Protein AF-J9UL97-F1 (afdb_monomer_lite)

Secondary structure (DSSP, 8-state):
-HHHHHHHHHHGGGS-TT-EEEEE-GGGGG-GGGT--TT-TTSHHHHHHHHHHHHTGGGPPTT-S----HHHHHEEEEEEETTEEEEEE-PPPHHHHHHHHHHTTT---

Structure (mmCIF, N/CA/C/O backbone):
data_AF-J9UL97-F1
#
_entry.id   AF-J9UL97-F1
#
loop_
_atom_site.group_PDB
_atom_site.id
_atom_site.type_symbol
_atom_site.label_atom_id
_atom_site.label_alt_id
_atom_site.label_comp_id
_atom_site.label_asym_id
_atom_site.label_entity_id
_atom_site.label_seq_id
_atom_site.pdbx_PDB_ins_code
_atom_site.Cartn_x
_atom_site.Cartn_y
_atom_site.Cartn_z
_atom_site.occupancy
_atom_site.B_iso_or_equiv
_atom_site.auth_seq_id
_atom_site.auth_comp_id
_atom_site.auth_asym_id
_atom_site.auth_atom_id
_atom_site.pdbx_PDB_model_num
ATOM 1 N N . MET A 1 1 ? -5.357 -3.198 14.259 1.00 85.00 1 MET A N 1
ATOM 2 C CA . MET A 1 1 ? -4.854 -2.738 12.943 1.00 85.00 1 MET A CA 1
ATOM 3 C C . MET A 1 1 ? -3.666 -3.533 12.425 1.00 85.00 1 MET A C 1
ATOM 5 O O . MET A 1 1 ? -3.547 -3.649 11.214 1.00 85.00 1 MET A O 1
ATOM 9 N N . GLU A 1 2 ? -2.824 -4.089 13.300 1.00 89.88 2 GLU A N 1
ATOM 10 C CA . GLU A 1 2 ? -1.673 -4.903 12.887 1.00 89.88 2 GLU A CA 1
ATOM 11 C C . GLU A 1 2 ? -2.062 -6.087 11.987 1.00 89.88 2 GLU A C 1
ATOM 13 O O . GLU A 1 2 ? -1.455 -6.279 10.942 1.00 89.88 2 GLU A O 1
ATOM 18 N N . ASP A 1 3 ? -3.150 -6.796 12.305 1.00 94.19 3 ASP A N 1
ATOM 19 C CA . ASP A 1 3 ? -3.588 -7.962 11.523 1.00 94.19 3 ASP A CA 1
ATOM 20 C C . ASP A 1 3 ? -3.881 -7.638 10.049 1.00 94.19 3 ASP A C 1
ATOM 22 O O . ASP A 1 3 ? -3.544 -8.425 9.167 1.00 94.19 3 ASP A O 1
ATOM 26 N N . GLN A 1 4 ? -4.469 -6.469 9.754 1.00 96.44 4 GLN A N 1
ATOM 27 C CA . GLN A 1 4 ? -4.721 -6.038 8.371 1.00 96.44 4 GLN A CA 1
ATOM 28 C C . GLN A 1 4 ? -3.415 -5.742 7.621 1.00 96.44 4 GLN A C 1
ATOM 30 O O . GLN A 1 4 ? -3.318 -6.032 6.430 1.00 96.44 4 GLN A O 1
ATOM 35 N N . ARG A 1 5 ? -2.402 -5.202 8.315 1.00 96.44 5 ARG A N 1
ATOM 36 C CA . ARG A 1 5 ? -1.071 -4.952 7.743 1.00 96.44 5 ARG A CA 1
ATOM 37 C C . ARG A 1 5 ? -0.345 -6.261 7.461 1.00 96.44 5 ARG A C 1
ATOM 39 O O . ARG A 1 5 ? 0.049 -6.478 6.323 1.00 96.44 5 ARG A O 1
ATOM 46 N N . ILE A 1 6 ? -0.268 -7.150 8.454 1.00 97.56 6 ILE A N 1
ATOM 47 C CA . ILE A 1 6 ? 0.348 -8.478 8.310 1.00 97.56 6 ILE A CA 1
ATOM 48 C C . ILE A 1 6 ? -0.332 -9.250 7.178 1.00 97.56 6 ILE A C 1
ATOM 50 O O . ILE A 1 6 ? 0.334 -9.806 6.315 1.00 97.56 6 ILE A O 1
ATOM 54 N N . THR A 1 7 ? -1.668 -9.242 7.130 1.00 98.06 7 THR A N 1
ATOM 55 C CA . THR A 1 7 ? -2.408 -9.924 6.059 1.00 98.06 7 THR A CA 1
ATOM 56 C C . THR A 1 7 ? -2.031 -9.380 4.686 1.00 98.06 7 THR A C 1
ATOM 58 O O . THR A 1 7 ? -1.831 -10.163 3.762 1.00 98.06 7 THR A O 1
ATOM 61 N N . PHE A 1 8 ? -1.914 -8.060 4.528 1.00 98.00 8 PHE A N 1
ATOM 62 C CA . PHE A 1 8 ? -1.475 -7.480 3.263 1.00 98.00 8 PHE A CA 1
ATOM 63 C C . PHE A 1 8 ? -0.046 -7.915 2.905 1.00 98.00 8 PHE A C 1
ATOM 65 O O . PHE A 1 8 ? 0.172 -8.390 1.791 1.00 98.00 8 PHE A O 1
ATOM 72 N N . GLU A 1 9 ? 0.897 -7.796 3.841 1.00 97.44 9 GLU A N 1
ATOM 73 C CA . GLU A 1 9 ? 2.316 -8.116 3.631 1.00 97.44 9 GLU A CA 1
ATOM 74 C C . GLU A 1 9 ? 2.528 -9.586 3.247 1.00 97.44 9 GLU A C 1
ATOM 76 O O . GLU A 1 9 ? 3.268 -9.875 2.307 1.00 97.44 9 GLU A O 1
ATOM 81 N N . GLU A 1 10 ? 1.807 -10.503 3.893 1.00 98.06 10 GLU A N 1
ATOM 82 C CA . GLU A 1 10 ? 1.917 -11.938 3.629 1.00 98.06 10 GLU A CA 1
ATOM 83 C C . GLU A 1 10 ? 1.138 -12.369 2.377 1.00 98.06 10 GLU A C 1
ATOM 85 O O . GLU A 1 10 ? 1.581 -13.242 1.634 1.00 98.06 10 GLU A O 1
ATOM 90 N N . MET A 1 11 ? -0.027 -11.773 2.097 1.00 97.81 11 MET A N 1
ATOM 91 C CA . MET A 1 11 ? -0.925 -12.280 1.049 1.00 97.81 11 MET A CA 1
ATOM 92 C C . MET A 1 11 ? -0.757 -11.593 -0.305 1.00 97.81 11 MET A C 1
ATOM 94 O O . MET A 1 11 ? -1.055 -12.212 -1.331 1.00 97.81 11 MET A O 1
ATOM 98 N N . TYR A 1 12 ? -0.289 -10.343 -0.358 1.00 98.06 12 TYR A N 1
ATOM 99 C CA . TYR A 1 12 ? -0.211 -9.582 -1.611 1.00 98.06 12 TYR A CA 1
ATOM 100 C C . TYR A 1 12 ? 0.668 -10.275 -2.668 1.00 98.06 12 TYR A C 1
ATOM 102 O O . TYR A 1 12 ? 0.298 -10.374 -3.845 1.00 98.06 12 TYR A O 1
ATOM 110 N N . GLY A 1 13 ? 1.796 -10.852 -2.240 1.00 96.56 13 GLY A N 1
ATOM 111 C CA . GLY A 1 13 ? 2.692 -11.623 -3.107 1.00 96.56 13 GLY A CA 1
ATOM 112 C C . GLY A 1 13 ? 2.009 -12.819 -3.783 1.00 96.56 13 GLY A C 1
ATOM 113 O O . GLY A 1 13 ? 2.327 -13.138 -4.928 1.00 96.56 13 GLY A O 1
ATOM 114 N N . HIS A 1 14 ? 1.005 -13.417 -3.135 1.00 97.38 14 HIS A N 1
ATOM 115 C CA . HIS A 1 14 ? 0.283 -14.601 -3.613 1.00 97.38 14 HIS A CA 1
ATOM 116 C C . HIS A 1 14 ? -0.928 -14.298 -4.504 1.00 97.38 14 HIS A C 1
ATOM 118 O O . HIS A 1 14 ? -1.516 -15.216 -5.081 1.00 97.38 14 HIS A O 1
ATOM 124 N N . ILE A 1 15 ? -1.314 -13.030 -4.645 1.00 97.94 15 ILE A N 1
ATOM 125 C CA . ILE A 1 15 ? -2.380 -12.632 -5.568 1.00 97.94 15 ILE A CA 1
ATOM 126 C C . ILE A 1 15 ? -1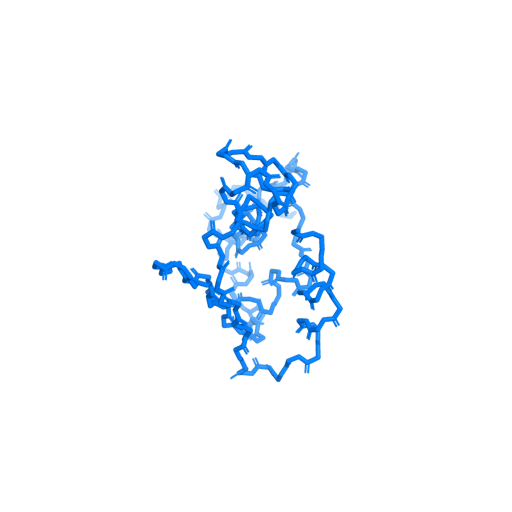.915 -12.858 -7.007 1.00 97.94 15 ILE A C 1
ATOM 128 O O . ILE A 1 15 ? -0.743 -12.669 -7.330 1.00 97.94 15 ILE A O 1
ATOM 132 N N . LYS A 1 16 ? -2.840 -13.277 -7.877 1.00 97.50 16 LYS A N 1
ATOM 133 C CA . LYS A 1 16 ? -2.567 -13.453 -9.310 1.00 97.50 16 LYS A CA 1
ATOM 134 C C . LYS A 1 16 ? -2.064 -12.153 -9.933 1.00 97.50 16 LYS A C 1
ATOM 136 O O . LYS A 1 16 ? -2.451 -11.075 -9.500 1.00 97.50 16 LYS A O 1
ATOM 141 N N . ASP A 1 17 ? -1.278 -12.273 -10.993 1.00 95.06 17 ASP A N 1
ATOM 142 C CA . ASP A 1 17 ? -0.666 -11.120 -11.651 1.00 95.06 17 ASP A CA 1
ATOM 143 C C . ASP A 1 17 ? -1.662 -10.097 -12.195 1.00 95.06 17 ASP A C 1
ATOM 145 O O . ASP A 1 17 ? -1.266 -8.956 -12.288 1.00 95.06 17 ASP A O 1
ATOM 149 N N . ASP A 1 18 ? -2.921 -10.458 -12.468 1.00 96.19 18 ASP A N 1
ATOM 150 C CA . ASP A 1 18 ? -4.022 -9.533 -12.813 1.00 96.19 18 ASP A CA 1
ATOM 151 C C . ASP A 1 18 ? -5.155 -9.587 -11.763 1.00 96.19 1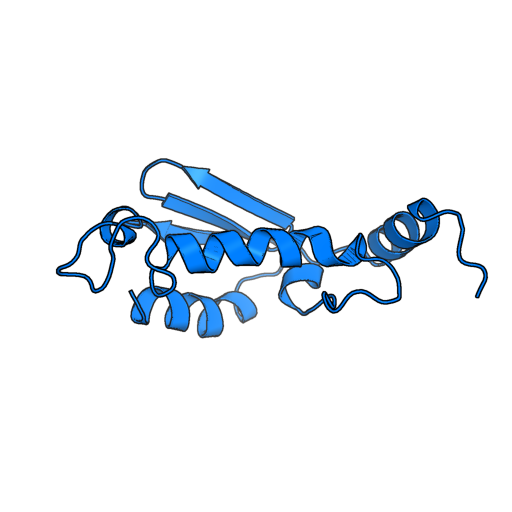8 ASP A C 1
ATOM 153 O O . ASP A 1 18 ? -6.350 -9.566 -12.071 1.00 96.19 18 ASP A O 1
ATOM 157 N N . GLY A 1 19 ? -4.781 -9.822 -10.506 1.00 98.19 19 GLY A N 1
ATOM 158 C CA . GLY A 1 19 ? -5.694 -9.980 -9.381 1.00 98.19 19 GLY A CA 1
ATOM 159 C C . GLY A 1 19 ? -5.932 -8.688 -8.604 1.00 98.19 19 GLY A C 1
ATOM 160 O O . GLY A 1 19 ? -5.351 -7.639 -8.873 1.00 98.19 19 GLY A O 1
ATOM 161 N N . ILE A 1 20 ? -6.788 -8.784 -7.590 1.00 98.31 20 ILE A N 1
ATOM 162 C CA . ILE A 1 20 ? -7.163 -7.660 -6.732 1.00 98.31 20 ILE A CA 1
ATOM 163 C C . ILE A 1 20 ? -6.915 -8.050 -5.275 1.00 98.31 20 ILE A C 1
ATOM 165 O O . ILE A 1 20 ? -7.405 -9.087 -4.825 1.00 98.31 20 ILE A O 1
ATOM 169 N N . TYR A 1 21 ? -6.182 -7.211 -4.540 1.00 98.50 21 TYR A N 1
ATOM 170 C CA . TYR A 1 21 ? -6.235 -7.191 -3.078 1.00 98.50 21 TYR A CA 1
ATOM 171 C C . TYR A 1 21 ? -7.325 -6.213 -2.658 1.00 98.50 21 TYR A C 1
ATOM 173 O O . TYR A 1 21 ? -7.383 -5.088 -3.156 1.00 98.50 21 TYR A O 1
ATOM 181 N N . LEU A 1 22 ? -8.174 -6.624 -1.727 1.00 97.94 22 LEU A N 1
ATOM 182 C CA . LEU A 1 22 ? -9.261 -5.802 -1.224 1.00 97.94 22 LEU A CA 1
ATOM 183 C C . LEU A 1 22 ? -9.320 -5.930 0.293 1.00 97.94 22 LEU A C 1
ATOM 185 O O . LEU A 1 22 ? -9.261 -7.036 0.828 1.00 97.94 22 LEU A O 1
ATOM 189 N N . CYS A 1 23 ? -9.437 -4.795 0.975 1.00 98.25 23 CYS A N 1
ATOM 190 C CA . CYS A 1 23 ? -9.590 -4.738 2.421 1.00 98.25 23 CYS A CA 1
ATOM 191 C C . CYS A 1 23 ? -10.790 -3.861 2.783 1.00 98.25 23 CYS A C 1
ATOM 193 O O . CYS A 1 23 ? -10.808 -2.669 2.464 1.00 98.25 23 CYS A O 1
ATOM 195 N N . GLU A 1 24 ? -11.784 -4.475 3.426 1.00 97.94 24 GLU A N 1
ATOM 196 C CA . GLU A 1 24 ? -12.982 -3.820 3.961 1.00 97.94 24 GLU A CA 1
ATOM 197 C C . GLU A 1 24 ? -12.748 -3.309 5.392 1.00 97.94 24 GLU A C 1
ATOM 199 O O . GLU A 1 24 ? -11.696 -3.529 6.000 1.00 97.94 24 GLU A O 1
ATOM 204 N N . ASP A 1 25 ? -13.747 -2.615 5.935 1.00 96.69 25 ASP A N 1
ATOM 205 C CA . ASP A 1 25 ? -13.789 -2.122 7.314 1.00 96.69 25 ASP A CA 1
ATOM 206 C C . ASP A 1 25 ? -12.598 -1.240 7.715 1.00 96.69 25 ASP A C 1
ATOM 208 O O . ASP A 1 25 ? -12.224 -1.140 8.890 1.00 96.69 25 ASP A O 1
ATOM 212 N N . VAL A 1 26 ? -12.007 -0.517 6.754 1.00 97.06 26 VAL A N 1
ATOM 213 C CA . VAL A 1 26 ? -10.837 0.334 7.039 1.00 97.06 26 VAL A CA 1
ATOM 214 C C . VAL A 1 26 ? -11.185 1.543 7.909 1.00 97.06 26 VAL A C 1
ATOM 216 O O . VAL A 1 26 ? -10.278 2.152 8.475 1.00 97.06 26 VAL A O 1
ATOM 219 N N . TYR A 1 27 ? -12.473 1.868 8.092 1.00 96.50 27 TYR A N 1
ATOM 220 C CA . TYR A 1 27 ? -12.924 2.895 9.040 1.00 96.50 27 TYR A CA 1
ATOM 221 C C . TYR A 1 27 ? -12.507 2.590 10.487 1.00 96.50 27 TYR A C 1
ATOM 223 O O . TYR A 1 27 ? -12.339 3.512 11.289 1.00 96.50 27 TYR A O 1
ATOM 231 N N . THR A 1 28 ? -12.269 1.318 10.823 1.00 96.44 28 THR A N 1
ATOM 232 C CA . THR A 1 28 ? -11.728 0.910 12.129 1.00 96.44 28 THR A CA 1
ATOM 233 C C . THR A 1 28 ? -10.331 1.486 12.383 1.00 96.44 28 THR A C 1
ATOM 235 O O . THR A 1 28 ? -9.947 1.684 13.537 1.00 96.44 28 THR A O 1
ATOM 238 N N . SER A 1 29 ? -9.612 1.898 11.327 1.00 97.19 29 SER A N 1
ATOM 239 C CA . SER A 1 29 ? -8.360 2.662 11.416 1.00 97.19 29 SER A CA 1
ATOM 240 C C . SER A 1 29 ? -8.493 3.947 12.230 1.00 97.19 29 SER A C 1
ATOM 242 O O . SER A 1 29 ? -7.495 4.439 12.748 1.00 97.19 29 SER A O 1
ATOM 244 N N . TYR A 1 30 ? -9.699 4.499 12.365 1.00 97.06 30 TYR A N 1
ATOM 245 C CA . TYR A 1 30 ? -9.956 5.731 13.112 1.00 97.06 30 TYR A CA 1
ATOM 246 C C . TYR A 1 30 ? -10.405 5.487 14.555 1.00 97.06 30 TYR A C 1
ATOM 248 O O . TYR A 1 30 ? -10.569 6.444 15.311 1.00 97.06 30 TYR A O 1
ATOM 256 N N . TRP A 1 31 ? -10.601 4.230 14.957 1.00 96.50 31 TRP A N 1
ATOM 257 C CA . TRP A 1 31 ? -11.137 3.879 16.264 1.00 96.50 31 TRP A CA 1
ATOM 258 C C . TRP A 1 31 ? -10.026 3.507 17.249 1.00 96.50 31 TRP A C 1
ATOM 260 O O . TRP A 1 31 ? -9.259 2.568 17.031 1.00 96.50 31 TRP A O 1
ATOM 270 N N . THR A 1 32 ? -9.956 4.212 18.380 1.00 94.62 32 THR A N 1
ATOM 271 C CA . THR A 1 32 ? -8.920 3.994 19.405 1.00 94.62 32 THR A CA 1
ATOM 272 C C . THR A 1 32 ? -8.948 2.574 19.983 1.00 94.62 32 THR A C 1
ATOM 274 O O . THR A 1 32 ? -7.898 2.007 20.265 1.00 94.62 32 THR A O 1
ATOM 277 N N . ASN A 1 33 ? -10.128 1.959 20.116 1.00 94.56 33 ASN A N 1
ATOM 278 C CA . ASN A 1 33 ? -10.286 0.587 20.622 1.00 94.56 33 ASN A CA 1
ATOM 279 C C . ASN A 1 33 ? -9.812 -0.502 19.640 1.00 94.56 33 ASN A C 1
ATOM 281 O O . ASN A 1 33 ? -9.659 -1.648 20.048 1.00 94.56 33 ASN A O 1
ATOM 285 N N . CYS A 1 34 ? -9.547 -0.160 18.377 1.00 92.06 34 CYS A N 1
ATOM 286 C CA . CYS A 1 34 ? -8.964 -1.060 17.376 1.00 92.06 34 CYS A CA 1
ATOM 287 C C . CYS A 1 34 ? -7.449 -0.837 17.190 1.00 92.06 34 CYS A C 1
ATOM 289 O O . CYS A 1 34 ? -6.868 -1.305 16.205 1.00 92.06 34 CYS A O 1
ATOM 291 N N . ASN A 1 35 ? -6.803 -0.114 18.118 1.00 89.94 35 ASN A N 1
ATOM 292 C CA . ASN A 1 35 ? -5.448 0.441 17.984 1.00 89.94 35 ASN A CA 1
ATOM 293 C C . ASN A 1 35 ? -5.307 1.409 16.792 1.00 89.94 35 ASN A C 1
ATOM 295 O O . ASN A 1 35 ? -4.220 1.576 16.241 1.00 89.94 35 ASN A O 1
ATOM 299 N N . GLY A 1 36 ? -6.417 2.026 16.381 1.00 94.88 36 GLY A N 1
ATOM 300 C CA . GLY A 1 36 ? -6.467 3.083 15.381 1.00 94.88 36 GLY A CA 1
ATOM 301 C C . GLY A 1 36 ? -6.382 4.479 16.002 1.00 94.88 36 GLY A C 1
ATOM 302 O O . GLY A 1 36 ? -5.827 4.680 17.083 1.00 94.88 36 GLY A O 1
ATOM 303 N N . GLY A 1 37 ? -6.922 5.461 15.294 1.00 96.88 37 GLY A N 1
ATOM 304 C CA . GLY A 1 37 ? -6.975 6.869 15.676 1.00 96.88 37 GLY A CA 1
ATOM 305 C C . GLY A 1 37 ? -6.696 7.769 14.476 1.00 96.88 37 GLY A C 1
ATOM 306 O O . GLY A 1 37 ? -5.989 7.385 13.545 1.00 96.88 37 GLY A O 1
ATOM 307 N N . TYR A 1 38 ? -7.251 8.982 14.481 1.00 97.12 38 TYR A N 1
ATOM 308 C CA . TYR A 1 38 ? -6.990 9.951 13.416 1.00 97.12 38 TYR A CA 1
ATOM 309 C C . TYR A 1 38 ? -5.481 10.198 13.256 1.00 97.12 38 TYR A C 1
ATOM 311 O O . TYR A 1 38 ? -4.817 10.600 14.210 1.00 97.12 38 TYR A O 1
ATOM 319 N N . LYS A 1 39 ? -4.956 9.948 12.045 1.00 96.44 39 LYS A N 1
ATOM 320 C CA . LYS A 1 39 ? -3.523 10.019 11.697 1.00 96.44 39 LYS A CA 1
ATOM 321 C C . LYS A 1 39 ? -2.610 9.122 12.543 1.00 96.44 39 LYS A C 1
ATOM 323 O O . LYS A 1 39 ? -1.428 9.418 12.700 1.00 96.44 39 LYS A O 1
ATOM 328 N N . ASN A 1 40 ? -3.132 8.032 13.100 1.00 96.94 40 ASN A N 1
ATOM 329 C CA . ASN A 1 40 ? -2.298 7.081 13.821 1.00 96.94 40 ASN A CA 1
ATOM 330 C C . ASN A 1 40 ? -1.377 6.342 12.822 1.00 96.94 40 ASN A C 1
ATOM 332 O O . ASN A 1 40 ? -1.899 5.613 11.974 1.00 96.94 40 ASN A O 1
ATOM 336 N N . PRO A 1 41 ? -0.038 6.468 12.920 1.00 96.06 41 PRO A N 1
ATOM 337 C CA . PRO A 1 41 ? 0.901 5.845 11.979 1.00 96.06 41 PRO A CA 1
ATOM 338 C C . PRO A 1 41 ? 0.882 4.309 12.015 1.00 96.06 41 PRO A C 1
ATOM 340 O O . PRO A 1 41 ? 1.361 3.658 11.091 1.00 96.06 41 PRO A O 1
ATOM 343 N N . ASN A 1 42 ? 0.298 3.716 13.058 1.00 94.25 42 ASN A N 1
ATOM 344 C CA . ASN A 1 42 ? 0.134 2.270 13.186 1.00 94.25 42 ASN A CA 1
ATOM 345 C C . ASN A 1 42 ? -1.193 1.765 12.593 1.00 94.25 42 ASN A C 1
ATOM 347 O O . ASN A 1 42 ? -1.465 0.566 12.610 1.00 94.25 42 ASN A O 1
ATOM 351 N N . SER A 1 43 ? -2.037 2.661 12.076 1.00 97.06 43 SER A N 1
ATOM 352 C CA . SER A 1 43 ? -3.290 2.284 11.429 1.00 97.06 43 SER A CA 1
ATOM 353 C C . SER A 1 43 ? -3.067 1.791 9.998 1.00 97.06 43 SER A C 1
ATOM 355 O O . SER A 1 43 ? -2.119 2.193 9.324 1.00 97.06 43 SER A O 1
ATOM 357 N N . PHE A 1 44 ? -3.966 0.932 9.516 1.00 97.62 44 PHE A N 1
ATOM 358 C CA . PHE A 1 44 ? -3.890 0.403 8.155 1.00 97.62 44 PHE A CA 1
ATOM 359 C C . PHE A 1 44 ? -4.061 1.507 7.103 1.00 97.62 44 PHE A C 1
ATOM 361 O O . PHE A 1 44 ? -3.341 1.507 6.113 1.00 97.62 44 PHE A O 1
ATOM 368 N N . ILE A 1 45 ? -4.920 2.507 7.347 1.00 97.81 45 ILE A N 1
ATOM 369 C CA . ILE A 1 45 ? -5.086 3.634 6.414 1.00 97.81 45 ILE A CA 1
ATOM 370 C C . ILE A 1 45 ? -3.807 4.470 6.245 1.00 97.81 45 ILE A C 1
ATOM 372 O O . ILE A 1 45 ? -3.507 4.905 5.137 1.00 97.81 45 ILE A O 1
ATOM 376 N N . GLU A 1 46 ? -3.041 4.716 7.316 1.00 97.75 46 GLU A N 1
ATOM 377 C CA . GLU A 1 46 ? -1.763 5.435 7.198 1.00 97.75 46 GLU A CA 1
ATOM 378 C C . GLU A 1 46 ? -0.685 4.547 6.569 1.00 97.75 46 GLU A C 1
ATOM 380 O O . GLU A 1 46 ? 0.095 5.022 5.747 1.00 97.75 46 GLU A O 1
ATOM 385 N N . TYR A 1 47 ? -0.696 3.244 6.862 1.00 97.75 47 TYR A N 1
ATOM 386 C CA . TYR A 1 47 ? 0.163 2.276 6.182 1.00 97.75 47 TYR A CA 1
ATOM 387 C C . TYR A 1 47 ? -0.046 2.290 4.658 1.00 97.75 47 TYR A C 1
ATOM 389 O O . TYR A 1 47 ? 0.918 2.450 3.911 1.0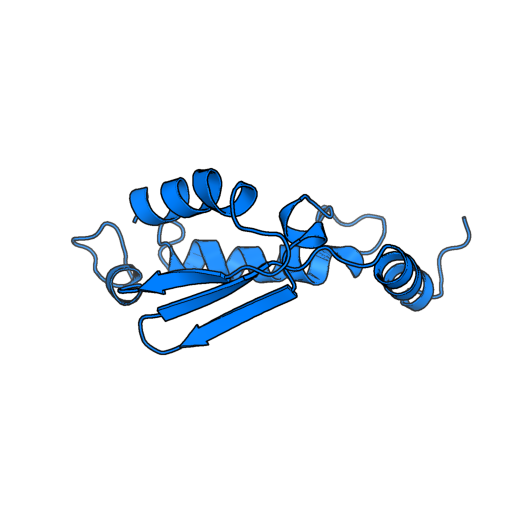0 97.75 47 TYR A O 1
ATOM 397 N N . THR A 1 48 ? -1.289 2.206 4.172 1.00 98.00 48 THR A N 1
ATOM 398 C CA . THR A 1 48 ? -1.562 2.193 2.725 1.00 98.00 48 THR A CA 1
ATOM 399 C C . THR A 1 48 ? -1.275 3.533 2.052 1.00 98.00 48 THR A C 1
ATOM 401 O O . THR A 1 48 ? -0.917 3.555 0.877 1.00 98.00 48 THR A O 1
ATOM 404 N N . LYS A 1 49 ? -1.385 4.660 2.769 1.00 97.94 49 LYS A N 1
ATOM 405 C CA . LYS A 1 49 ? -0.972 5.968 2.234 1.00 97.94 49 LYS A CA 1
ATOM 406 C C . LYS A 1 49 ? 0.518 5.998 1.909 1.00 97.94 49 LYS A C 1
ATOM 408 O O . LYS A 1 49 ? 0.879 6.536 0.870 1.00 97.94 49 LYS A O 1
ATOM 413 N N . ASN A 1 50 ? 1.358 5.358 2.723 1.00 96.88 50 ASN A N 1
ATOM 414 C CA . ASN A 1 50 ? 2.791 5.243 2.433 1.00 96.88 50 ASN A CA 1
ATOM 415 C C . ASN A 1 50 ? 3.068 4.399 1.172 1.00 96.88 50 ASN A C 1
ATOM 417 O O . ASN A 1 50 ? 4.081 4.597 0.508 1.00 96.88 50 ASN A O 1
ATOM 421 N N . LEU A 1 51 ? 2.156 3.497 0.782 1.00 98.19 51 LEU A N 1
ATOM 422 C CA . LEU A 1 51 ? 2.278 2.737 -0.470 1.00 98.19 51 LEU A CA 1
ATOM 423 C C . LEU A 1 51 ? 2.125 3.613 -1.723 1.00 98.19 51 LEU A C 1
ATOM 425 O O . LEU A 1 51 ? 2.517 3.184 -2.806 1.00 98.19 51 LEU A O 1
ATOM 429 N N . ILE A 1 52 ? 1.585 4.831 -1.605 1.00 98.19 52 ILE A N 1
ATOM 430 C CA . ILE A 1 52 ? 1.450 5.762 -2.737 1.00 98.19 52 ILE A CA 1
ATOM 431 C C . ILE A 1 52 ? 2.829 6.169 -3.268 1.00 98.19 52 ILE A C 1
ATOM 433 O O . ILE A 1 52 ? 3.003 6.270 -4.483 1.00 98.19 52 ILE A O 1
ATOM 437 N N . ASP A 1 53 ? 3.820 6.334 -2.392 1.00 97.00 53 ASP A N 1
ATOM 438 C CA . ASP A 1 53 ? 5.189 6.630 -2.818 1.00 97.00 53 ASP A CA 1
ATOM 439 C C . ASP A 1 53 ? 5.783 5.430 -3.566 1.00 97.00 53 ASP A C 1
ATOM 441 O O . ASP A 1 53 ? 6.301 5.578 -4.672 1.00 97.00 53 ASP A O 1
ATOM 445 N N . TYR A 1 54 ? 5.596 4.211 -3.047 1.00 96.50 54 TYR A N 1
ATOM 446 C CA . TYR A 1 54 ? 6.041 2.989 -3.725 1.00 96.50 54 TYR A CA 1
ATOM 447 C C . TYR A 1 54 ? 5.318 2.725 -5.050 1.00 96.50 54 TYR A C 1
ATOM 449 O O . TYR A 1 54 ? 5.938 2.204 -5.975 1.00 96.50 54 TYR A O 1
ATOM 457 N N . LEU A 1 55 ? 4.053 3.125 -5.199 1.00 96.19 55 LEU A N 1
ATOM 458 C CA . LEU A 1 55 ? 3.335 3.071 -6.478 1.00 96.19 55 LEU A CA 1
ATOM 459 C C . LEU A 1 55 ? 4.023 3.937 -7.552 1.00 96.19 55 LEU A C 1
ATOM 461 O O . LEU A 1 55 ? 3.977 3.608 -8.738 1.00 96.19 55 LEU A O 1
ATOM 465 N N . ASN A 1 56 ? 4.683 5.021 -7.131 1.00 93.88 56 ASN A N 1
ATOM 466 C CA . ASN A 1 56 ? 5.331 6.007 -7.995 1.00 93.88 56 ASN A CA 1
ATOM 467 C C . ASN A 1 56 ? 6.868 5.941 -7.963 1.00 93.88 56 ASN A C 1
ATOM 469 O O . ASN A 1 56 ? 7.518 6.795 -8.561 1.00 93.88 56 ASN A O 1
ATOM 473 N N . ALA A 1 57 ? 7.471 4.935 -7.320 1.00 93.44 57 ALA A N 1
ATOM 474 C CA . ALA A 1 57 ? 8.914 4.915 -7.056 1.00 93.44 57 ALA A CA 1
ATOM 475 C C . ALA A 1 57 ? 9.794 4.954 -8.320 1.00 93.44 57 ALA A C 1
ATOM 477 O O . ALA A 1 57 ? 10.925 5.423 -8.262 1.00 93.44 57 ALA A O 1
ATOM 478 N N . TYR A 1 58 ? 9.281 4.555 -9.489 1.00 90.56 58 TYR A N 1
ATOM 479 C CA . TYR A 1 58 ? 10.001 4.715 -10.762 1.00 90.56 58 TYR A CA 1
ATOM 480 C C . TYR A 1 58 ? 10.241 6.169 -11.187 1.00 90.56 58 TYR A C 1
ATOM 482 O O . TYR A 1 58 ? 11.037 6.411 -12.094 1.00 90.56 58 TYR A O 1
ATOM 490 N N . SER A 1 59 ? 9.557 7.126 -10.564 1.00 88.19 59 SER A N 1
ATOM 491 C CA . SER A 1 59 ? 9.757 8.560 -10.773 1.00 88.19 59 SER A CA 1
ATOM 492 C C . SER A 1 59 ? 10.765 9.183 -9.805 1.00 88.19 59 SER A C 1
ATOM 494 O O . SER A 1 59 ? 11.056 10.370 -9.948 1.00 88.19 59 SER A O 1
ATOM 496 N N . ALA A 1 60 ? 11.293 8.419 -8.842 1.00 89.12 60 ALA A N 1
ATOM 497 C CA . ALA A 1 60 ? 12.368 8.885 -7.973 1.00 89.12 60 ALA A CA 1
ATOM 498 C C . ALA A 1 60 ? 13.626 9.208 -8.795 1.00 89.12 60 ALA A C 1
ATOM 500 O O . ALA A 1 60 ? 13.907 8.570 -9.816 1.00 89.12 60 ALA A O 1
ATOM 501 N N . ILE A 1 61 ? 14.387 10.210 -8.359 1.00 84.75 61 ILE A N 1
ATOM 502 C CA . ILE A 1 61 ? 15.614 10.638 -9.037 1.00 84.75 61 ILE A CA 1
ATOM 503 C C . ILE A 1 61 ? 16.846 10.109 -8.299 1.00 84.75 61 ILE A C 1
ATOM 505 O O . ILE A 1 61 ? 16.814 9.889 -7.092 1.00 84.75 61 ILE A O 1
ATOM 509 N N . GLU A 1 62 ? 17.969 9.908 -9.004 1.00 79.38 62 GLU A N 1
ATOM 510 C CA . GLU A 1 62 ? 19.199 9.472 -8.316 1.00 79.38 62 GLU A CA 1
ATOM 511 C C . GLU A 1 62 ? 19.574 10.476 -7.209 1.00 79.38 62 GLU A C 1
ATOM 513 O O . GLU A 1 62 ? 19.630 11.686 -7.457 1.00 79.38 62 GLU A O 1
ATOM 518 N N . GLY A 1 63 ? 19.851 9.939 -6.019 1.00 84.19 63 GLY A N 1
ATOM 519 C CA . GLY A 1 63 ? 20.076 10.682 -4.780 1.00 84.19 63 GLY A CA 1
ATOM 520 C C . GLY A 1 63 ? 18.921 10.560 -3.780 1.00 84.19 63 GLY A C 1
ATOM 521 O O . GLY A 1 63 ? 19.150 10.769 -2.590 1.00 84.19 63 GLY A O 1
ATOM 522 N N . ASP A 1 64 ? 17.720 10.183 -4.231 1.00 88.50 64 ASP A N 1
ATOM 523 C CA . ASP A 1 64 ? 16.590 9.897 -3.343 1.00 88.50 64 ASP A CA 1
ATOM 524 C C . ASP A 1 64 ? 16.767 8.565 -2.603 1.00 88.50 64 ASP A C 1
ATOM 526 O O . ASP A 1 64 ? 17.396 7.631 -3.096 1.00 88.50 64 ASP A O 1
ATOM 530 N N . SER A 1 65 ? 16.150 8.459 -1.423 1.00 92.44 65 SER A N 1
ATOM 531 C CA . SER A 1 65 ? 16.087 7.210 -0.650 1.00 92.44 65 SER A CA 1
ATOM 532 C C . SER A 1 65 ? 14.906 6.306 -1.029 1.00 92.44 65 SER A C 1
ATOM 534 O O . SER A 1 65 ? 14.723 5.257 -0.413 1.00 92.44 65 SER A O 1
ATOM 536 N N . LEU A 1 66 ? 14.052 6.729 -1.969 1.00 92.50 66 LEU A N 1
ATOM 537 C CA . LEU A 1 66 ? 12.907 5.948 -2.435 1.00 92.50 66 LEU A CA 1
ATOM 538 C C . LEU A 1 66 ? 13.352 4.989 -3.541 1.00 92.50 66 LEU A C 1
ATOM 540 O O . LEU A 1 66 ? 13.584 5.398 -4.676 1.00 92.50 66 LEU A O 1
ATOM 544 N N . GLU A 1 67 ? 13.433 3.705 -3.207 1.00 91.38 67 GLU A N 1
ATOM 545 C CA . GLU A 1 67 ? 13.793 2.647 -4.148 1.00 91.38 67 GLU A CA 1
ATOM 546 C C . GLU A 1 67 ? 12.552 1.879 -4.619 1.00 91.38 67 GLU A C 1
ATOM 548 O O . GLU A 1 67 ? 11.636 1.592 -3.841 1.00 91.38 67 GLU A O 1
ATOM 553 N N . ALA A 1 68 ? 12.525 1.529 -5.908 1.00 92.19 68 ALA A N 1
ATOM 554 C CA . ALA A 1 68 ? 11.501 0.650 -6.458 1.00 92.19 68 ALA A CA 1
ATOM 555 C C . ALA A 1 68 ? 11.615 -0.752 -5.843 1.00 92.19 68 ALA A C 1
ATOM 557 O O . ALA A 1 68 ? 12.709 -1.305 -5.731 1.00 92.19 68 ALA A O 1
ATOM 558 N N . ASN A 1 69 ? 10.479 -1.344 -5.483 1.00 93.81 69 ASN A N 1
ATOM 559 C CA . ASN A 1 69 ? 10.411 -2.668 -4.865 1.00 93.81 69 ASN A CA 1
ATOM 560 C C . ASN A 1 69 ? 9.369 -3.563 -5.559 1.00 93.81 69 ASN A C 1
ATOM 562 O O . ASN A 1 69 ? 8.782 -3.195 -6.580 1.00 93.81 69 ASN A O 1
ATOM 566 N N . ASP A 1 70 ? 9.121 -4.749 -5.000 1.00 94.25 70 ASP A N 1
ATOM 567 C CA . ASP A 1 70 ? 8.146 -5.699 -5.546 1.00 94.25 70 ASP A CA 1
ATOM 568 C C . ASP A 1 70 ? 6.738 -5.107 -5.656 1.00 94.25 70 ASP A C 1
ATOM 570 O O . ASP A 1 70 ? 6.026 -5.384 -6.625 1.00 94.25 70 ASP A O 1
ATOM 574 N N . PHE A 1 71 ? 6.355 -4.229 -4.724 1.00 96.50 71 PHE A N 1
ATOM 575 C CA . PHE A 1 71 ? 5.100 -3.493 -4.818 1.00 96.50 71 PHE A CA 1
ATOM 576 C C . PHE A 1 71 ? 5.117 -2.527 -6.009 1.00 96.50 71 PHE A C 1
ATOM 578 O O . PHE A 1 71 ? 4.202 -2.562 -6.821 1.00 96.50 71 PHE A O 1
ATOM 585 N N . THR A 1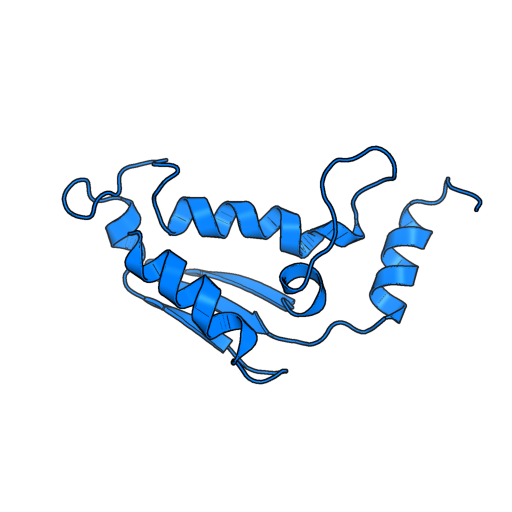 72 ? 6.175 -1.740 -6.219 1.00 95.56 72 THR A N 1
ATOM 586 C CA . THR A 1 72 ? 6.317 -0.879 -7.414 1.00 95.56 72 THR A CA 1
ATOM 587 C C . THR A 1 72 ? 6.208 -1.673 -8.727 1.00 95.56 72 THR A C 1
ATOM 589 O O . THR A 1 72 ? 5.615 -1.213 -9.710 1.00 95.56 72 THR A O 1
ATOM 592 N N . ASN A 1 73 ? 6.769 -2.883 -8.744 1.00 94.44 73 ASN A N 1
ATOM 593 C CA . ASN A 1 73 ? 6.807 -3.766 -9.912 1.00 94.44 73 ASN A CA 1
ATOM 594 C C . ASN A 1 73 ? 5.468 -4.418 -10.245 1.00 94.44 73 ASN A C 1
ATOM 596 O O . ASN A 1 73 ? 5.270 -4.845 -11.385 1.00 94.44 73 ASN A O 1
ATOM 600 N N . SER A 1 74 ? 4.570 -4.525 -9.268 1.00 96.00 74 SER A N 1
ATOM 601 C CA . SER A 1 74 ? 3.350 -5.319 -9.398 1.00 96.00 74 SER A CA 1
ATOM 602 C C . SER A 1 74 ? 2.068 -4.579 -9.027 1.00 96.00 74 SER A C 1
ATOM 604 O O . SER A 1 74 ? 0.995 -5.072 -9.349 1.00 96.00 74 SER A O 1
ATOM 606 N N . ALA A 1 75 ? 2.129 -3.391 -8.428 1.00 96.50 75 ALA A N 1
ATOM 607 C CA . ALA A 1 75 ? 0.961 -2.562 -8.157 1.00 96.50 75 ALA A CA 1
ATOM 608 C C . ALA A 1 75 ? 0.644 -1.663 -9.355 1.00 96.50 75 ALA A C 1
ATOM 610 O O . ALA A 1 75 ? 1.483 -0.880 -9.823 1.00 96.50 75 ALA A O 1
ATOM 611 N N . TYR A 1 76 ? -0.595 -1.756 -9.832 1.00 96.06 76 TYR A N 1
ATOM 612 C CA . TYR A 1 76 ? -1.109 -0.923 -10.914 1.00 96.06 76 TYR A CA 1
ATOM 613 C C . TYR A 1 76 ? -1.828 0.318 -10.393 1.00 96.06 76 TYR A C 1
ATOM 615 O O . TYR A 1 76 ? -1.612 1.418 -10.900 1.00 96.06 76 TYR A O 1
ATOM 623 N N . SER A 1 77 ? -2.670 0.143 -9.375 1.00 97.69 77 SER A N 1
ATOM 624 C CA . SER A 1 77 ? -3.484 1.206 -8.796 1.00 97.69 77 SER A CA 1
ATOM 625 C C . SER A 1 77 ? -3.728 0.956 -7.307 1.00 97.69 77 SER A C 1
ATOM 627 O O . SER A 1 77 ? -3.661 -0.178 -6.827 1.00 97.69 77 SER A O 1
ATOM 629 N N . ILE A 1 78 ? -4.032 2.035 -6.584 1.00 98.56 78 ILE A N 1
ATOM 630 C CA . ILE A 1 78 ? -4.621 1.992 -5.245 1.00 98.56 78 ILE A CA 1
ATOM 631 C C . ILE A 1 78 ? -5.856 2.890 -5.293 1.00 98.56 78 ILE A C 1
ATOM 633 O O . ILE A 1 78 ? -5.741 4.088 -5.553 1.00 98.56 78 ILE A O 1
ATOM 637 N N . SER A 1 79 ? -7.030 2.319 -5.048 1.00 98.50 79 SER A N 1
ATOM 638 C CA . SER A 1 79 ? -8.305 3.032 -5.031 1.00 98.50 79 SER A CA 1
ATOM 639 C C . SER A 1 79 ? -8.867 3.061 -3.617 1.00 98.50 79 SER A C 1
ATOM 641 O O . SER A 1 79 ? -9.040 2.021 -2.979 1.00 98.50 79 SER A O 1
ATOM 643 N N . TYR A 1 80 ? -9.155 4.268 -3.137 1.00 98.31 80 TYR A N 1
ATOM 644 C CA . TYR A 1 80 ? -9.738 4.509 -1.823 1.00 98.31 80 TYR A CA 1
ATOM 645 C C . TYR A 1 80 ? -11.223 4.811 -1.976 1.00 98.31 80 TYR A C 1
ATOM 647 O O . TYR A 1 80 ? -11.600 5.781 -2.634 1.00 98.31 80 TYR A O 1
ATOM 655 N N . TYR A 1 81 ? -12.052 4.005 -1.328 1.00 98.06 81 TYR A N 1
ATOM 656 C CA . TYR A 1 81 ? -13.479 4.251 -1.176 1.00 98.06 81 TYR A CA 1
ATOM 657 C C . TYR A 1 81 ? -13.798 4.445 0.306 1.00 98.06 81 TYR A C 1
ATOM 659 O O . TYR A 1 81 ? -12.963 4.210 1.184 1.00 98.06 81 TYR A O 1
ATOM 667 N N . GLU A 1 82 ? -15.020 4.881 0.607 1.00 96.19 82 GLU A N 1
ATOM 668 C CA . GLU A 1 82 ? -15.481 4.889 1.990 1.00 96.19 82 GLU A CA 1
ATOM 669 C C . GLU A 1 82 ? -15.406 3.464 2.552 1.00 96.19 82 GLU A C 1
ATOM 671 O O . GLU A 1 82 ? -16.008 2.542 2.005 1.00 96.19 82 GLU A O 1
ATOM 676 N N . SER A 1 83 ? -14.638 3.287 3.631 1.00 95.75 83 SER A N 1
ATOM 677 C CA . SER A 1 83 ? -14.494 2.009 4.341 1.00 95.75 83 SER A CA 1
ATOM 678 C C . SER A 1 83 ? -13.882 0.848 3.543 1.00 95.75 83 SER A C 1
ATOM 680 O O . SER A 1 83 ? -13.888 -0.278 4.033 1.00 95.75 83 SER A O 1
ATOM 682 N N . LEU A 1 84 ? -13.257 1.114 2.392 1.00 98.00 84 LEU A N 1
ATOM 683 C CA . LEU A 1 84 ? -12.678 0.087 1.528 1.00 98.00 84 LEU A CA 1
ATOM 684 C C . LEU A 1 84 ? -11.406 0.582 0.825 1.00 98.00 84 LEU A C 1
ATOM 686 O O . LEU A 1 84 ? -11.354 1.706 0.323 1.00 98.00 84 LEU A O 1
ATOM 690 N N . ILE A 1 85 ? -10.402 -0.288 0.726 1.00 98.56 85 ILE A N 1
ATOM 691 C CA . ILE A 1 85 ? -9.218 -0.083 -0.118 1.00 98.56 85 ILE A CA 1
ATOM 692 C C . ILE A 1 85 ? -9.111 -1.226 -1.119 1.00 98.56 85 ILE A C 1
ATOM 694 O O . ILE A 1 85 ? -9.216 -2.397 -0.751 1.00 98.56 85 ILE A O 1
ATOM 698 N N . VAL A 1 86 ? -8.860 -0.872 -2.378 1.00 98.69 86 VAL A N 1
ATOM 699 C CA . VAL A 1 86 ? -8.665 -1.811 -3.485 1.00 98.69 86 VAL A CA 1
ATOM 700 C C . VAL A 1 86 ? -7.296 -1.566 -4.108 1.00 98.69 86 VAL A C 1
ATOM 702 O O . VAL A 1 86 ? -6.975 -0.434 -4.463 1.00 98.69 86 VAL A O 1
ATOM 705 N N . ILE A 1 87 ? -6.494 -2.619 -4.248 1.00 98.69 87 ILE A N 1
ATOM 706 C CA . ILE A 1 87 ? -5.185 -2.579 -4.904 1.00 98.69 87 ILE A CA 1
ATOM 707 C C . ILE A 1 87 ? -5.213 -3.562 -6.068 1.00 98.69 87 ILE A C 1
ATOM 709 O O . ILE A 1 87 ? -5.369 -4.771 -5.874 1.00 98.69 87 ILE A O 1
ATOM 713 N N . GLU A 1 88 ? -5.047 -3.043 -7.278 1.00 98.44 88 GLU A N 1
ATOM 714 C CA . GLU A 1 88 ? -4.928 -3.863 -8.480 1.00 98.44 88 GLU A CA 1
ATOM 715 C C . GLU A 1 88 ? -3.482 -4.332 -8.632 1.00 98.44 88 GLU A C 1
ATOM 717 O O . GLU A 1 88 ? -2.551 -3.517 -8.691 1.00 98.44 88 GLU A O 1
ATOM 722 N N . LYS A 1 89 ? -3.293 -5.650 -8.706 1.00 98.12 89 LYS A N 1
ATOM 723 C CA . LYS A 1 89 ? -2.013 -6.250 -9.064 1.00 98.12 89 LYS A CA 1
ATOM 724 C C . LYS A 1 89 ? -1.959 -6.391 -10.583 1.00 98.12 89 LYS A C 1
ATOM 726 O O . LYS A 1 89 ? -2.892 -6.915 -11.182 1.00 98.12 89 LYS A O 1
ATOM 731 N N . ARG A 1 90 ? -0.886 -5.870 -11.177 1.00 96.00 90 ARG A N 1
ATOM 732 C CA . ARG A 1 90 ? -0.497 -6.006 -12.580 1.00 96.00 90 ARG A CA 1
ATOM 733 C C . ARG A 1 90 ? 1.012 -5.932 -12.706 1.00 96.00 90 ARG A C 1
ATOM 735 O O . ARG A 1 90 ? 1.602 -4.902 -12.379 1.00 96.00 90 ARG A O 1
ATOM 742 N N . ILE A 1 91 ? 1.634 -6.987 -13.230 1.00 93.19 91 ILE A N 1
ATOM 743 C CA . ILE A 1 91 ? 3.072 -6.959 -13.522 1.00 93.19 91 ILE A CA 1
ATOM 744 C C . ILE A 1 91 ? 3.358 -5.835 -14.516 1.00 93.19 91 ILE A C 1
ATOM 746 O O . ILE A 1 91 ? 2.795 -5.774 -15.614 1.00 93.19 91 ILE A O 1
ATOM 750 N N . ARG A 1 92 ? 4.222 -4.912 -14.098 1.00 88.56 92 ARG A N 1
ATOM 751 C CA . ARG A 1 92 ? 4.562 -3.718 -14.860 1.00 88.56 92 ARG A CA 1
ATOM 752 C C . ARG A 1 92 ? 5.480 -4.086 -16.024 1.00 88.56 92 ARG A C 1
ATOM 754 O O . ARG A 1 92 ? 6.444 -4.831 -15.873 1.00 88.56 92 ARG A O 1
ATOM 761 N N . ASP A 1 93 ? 5.180 -3.543 -17.202 1.00 88.00 93 ASP A N 1
ATOM 762 C CA . ASP A 1 93 ? 6.026 -3.713 -18.384 1.00 88.00 93 ASP A CA 1
ATOM 763 C C . ASP A 1 93 ? 7.366 -2.995 -18.174 1.00 88.00 93 ASP A C 1
ATOM 765 O O . ASP A 1 93 ? 7.390 -1.814 -17.823 1.00 88.00 93 ASP A O 1
ATOM 769 N N . SER A 1 94 ? 8.482 -3.676 -18.434 1.00 82.56 94 SER A N 1
ATOM 770 C CA . SER A 1 94 ? 9.824 -3.115 -18.240 1.00 82.56 94 SER A CA 1
ATOM 771 C C . SER A 1 94 ? 10.079 -1.838 -19.051 1.00 82.56 94 SER A C 1
ATOM 773 O O . SER A 1 94 ? 10.869 -0.993 -18.630 1.00 82.56 94 SER A O 1
ATOM 775 N N . ARG A 1 95 ? 9.371 -1.634 -20.171 1.00 84.56 95 ARG A N 1
ATOM 776 C CA . ARG A 1 95 ? 9.446 -0.404 -20.976 1.00 84.56 95 ARG A CA 1
ATOM 777 C C . ARG A 1 95 ? 8.904 0.811 -20.234 1.00 84.56 95 ARG A C 1
ATOM 779 O O . ARG A 1 95 ? 9.410 1.909 -20.442 1.00 84.56 95 ARG A O 1
ATOM 786 N N . TYR A 1 96 ? 7.910 0.632 -19.362 1.00 82.06 96 TYR A N 1
ATOM 787 C CA . TYR A 1 96 ? 7.382 1.716 -18.530 1.00 82.06 96 TYR A CA 1
ATOM 788 C C . TYR A 1 96 ? 8.493 2.341 -17.682 1.00 82.06 96 TYR A C 1
ATOM 790 O O . TYR A 1 96 ? 8.632 3.561 -17.640 1.00 82.06 96 TYR A O 1
ATOM 798 N N . ASN A 1 97 ? 9.337 1.501 -17.084 1.00 76.75 97 ASN A N 1
ATOM 799 C CA . ASN A 1 97 ? 10.446 1.937 -16.239 1.00 76.75 97 ASN A CA 1
ATOM 800 C C . ASN A 1 97 ? 11.442 2.778 -17.042 1.00 76.75 97 ASN A C 1
ATOM 802 O O . ASN A 1 97 ? 11.868 3.841 -16.593 1.00 76.75 97 ASN A O 1
ATOM 806 N N . SER A 1 98 ? 11.755 2.336 -18.264 1.00 76.44 98 SER A N 1
ATOM 807 C CA . SER A 1 98 ? 12.610 3.088 -19.182 1.00 76.44 98 SER A CA 1
ATOM 808 C C . SER A 1 98 ? 12.013 4.450 -19.531 1.00 76.44 98 SER A C 1
ATOM 810 O O . SER A 1 98 ? 12.751 5.428 -19.573 1.00 76.44 98 SER A O 1
ATOM 812 N N . TYR A 1 99 ? 10.696 4.547 -19.742 1.00 80.25 99 TYR A N 1
ATOM 813 C CA . TYR A 1 99 ? 10.039 5.832 -19.998 1.00 80.25 99 TYR A CA 1
ATOM 814 C C . TYR A 1 99 ? 10.090 6.770 -18.791 1.00 80.25 99 TYR A C 1
ATOM 816 O O . TYR A 1 99 ? 10.382 7.951 -18.968 1.00 80.25 99 TYR A O 1
ATOM 824 N N . CYS A 1 100 ? 9.848 6.271 -17.577 1.00 78.12 100 CYS A N 1
ATOM 825 C CA . CYS A 1 100 ? 9.936 7.087 -16.364 1.00 78.12 100 CYS A CA 1
ATOM 826 C C . CYS A 1 100 ? 11.345 7.651 -16.158 1.00 78.12 100 CYS A C 1
ATOM 828 O O . CYS A 1 100 ? 11.487 8.847 -15.923 1.00 78.12 100 CYS A O 1
ATOM 830 N N . GLN A 1 101 ? 12.378 6.826 -16.346 1.00 71.12 101 GL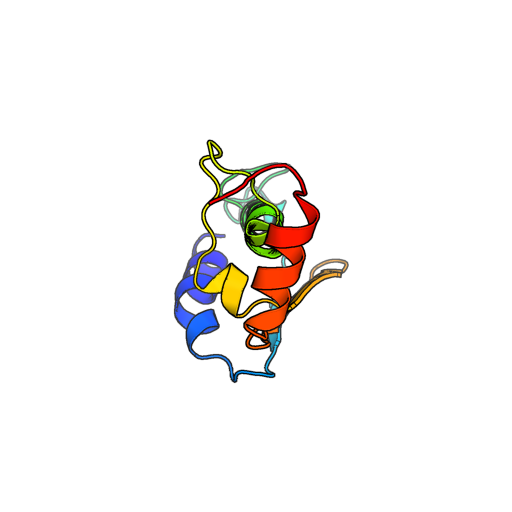N A N 1
ATOM 831 C CA . GLN A 1 101 ? 13.775 7.252 -16.228 1.00 71.12 101 GLN A CA 1
ATOM 832 C C . GLN A 1 101 ? 14.201 8.204 -17.353 1.00 71.12 101 GLN A C 1
ATOM 834 O O . GLN A 1 101 ? 14.937 9.158 -17.114 1.00 71.12 101 GLN A O 1
ATOM 839 N N . GLN A 1 102 ? 13.722 7.981 -18.581 1.00 69.25 102 GLN A N 1
ATOM 840 C CA . GLN A 1 102 ? 13.972 8.891 -19.700 1.00 69.25 102 GLN A CA 1
ATOM 841 C C . GLN A 1 102 ? 13.274 10.236 -19.506 1.00 69.25 102 GLN A C 1
ATOM 843 O O . GLN A 1 102 ? 13.850 11.250 -19.870 1.00 69.25 102 GLN A O 1
ATOM 848 N N . GLY A 1 103 ? 12.070 10.267 -18.924 1.00 61.62 103 GLY A N 1
ATOM 849 C CA . GLY A 1 103 ? 11.327 11.495 -18.619 1.00 61.62 103 GLY A CA 1
ATOM 850 C C . GLY A 1 103 ? 12.052 12.431 -17.647 1.00 61.62 103 GLY A C 1
ATOM 851 O O . GLY A 1 103 ? 11.830 13.639 -17.682 1.00 61.62 103 GLY A O 1
ATOM 852 N N . SER A 1 104 ? 12.996 11.909 -16.862 1.00 57.91 104 SER A N 1
ATOM 853 C CA . SER A 1 104 ? 13.926 12.668 -16.018 1.00 57.91 104 SER A CA 1
ATOM 854 C C . SER A 1 104 ? 15.077 13.317 -16.815 1.00 57.91 104 SER A C 1
ATOM 856 O O . SER A 1 104 ? 16.176 13.462 -16.278 1.00 57.91 104 SER A O 1
ATOM 858 N N . ILE A 1 105 ? 14.843 13.674 -18.092 1.00 43.47 105 ILE A N 1
ATOM 859 C CA . ILE A 1 105 ? 15.832 14.124 -19.093 1.00 43.47 105 ILE A CA 1
ATOM 860 C C . ILE A 1 105 ? 16.832 15.103 -18.458 1.00 43.47 105 ILE A C 1
ATOM 862 O O . ILE A 1 105 ? 16.533 16.271 -18.218 1.00 43.47 105 ILE A O 1
ATOM 866 N N . GLY A 1 106 ? 18.029 14.587 -18.181 1.00 41.72 106 GLY A N 1
ATOM 867 C CA . GLY A 1 106 ? 19.074 15.270 -17.421 1.00 41.72 106 GLY A CA 1
ATOM 868 C C . GLY A 1 106 ? 20.167 1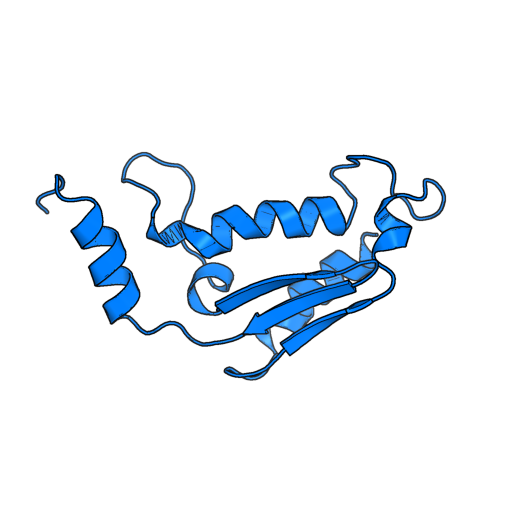4.343 -16.884 1.00 41.72 106 GLY A C 1
ATOM 869 O O . GLY A 1 106 ? 21.253 14.822 -16.573 1.00 41.72 106 GLY A O 1
ATOM 870 N N . LYS A 1 107 ? 19.940 13.025 -16.820 1.00 48.44 107 LYS A N 1
ATOM 871 C CA . LYS A 1 107 ? 20.970 12.065 -16.397 1.00 48.44 107 LYS A CA 1
ATOM 872 C C . LYS A 1 107 ? 21.434 11.213 -17.576 1.00 48.44 107 LYS A C 1
ATOM 874 O O . LYS A 1 107 ? 20.773 10.259 -17.975 1.00 48.44 107 LYS A O 1
ATOM 879 N N . MET A 1 108 ? 22.558 11.623 -18.169 1.00 36.50 108 MET A N 1
ATOM 880 C CA . MET A 1 108 ? 23.423 10.701 -18.907 1.00 36.50 108 MET A CA 1
ATOM 881 C C . MET A 1 108 ? 23.884 9.607 -17.940 1.00 36.50 108 MET A C 1
ATOM 883 O O . MET A 1 108 ? 24.248 9.921 -16.807 1.00 36.50 108 MET A O 1
ATOM 887 N N . ILE A 1 109 ? 23.854 8.358 -18.406 1.00 45.06 109 ILE A N 1
ATOM 888 C CA . ILE A 1 109 ? 24.669 7.268 -17.852 1.00 45.06 109 ILE A CA 1
ATOM 889 C C . ILE A 1 109 ? 26.142 7.611 -18.095 1.00 45.06 109 ILE A C 1
ATOM 891 O O . ILE A 1 109 ? 26.431 8.106 -19.212 1.00 45.06 109 ILE A O 1
#

Organism: NCBI:txid1133568

pLDDT: mean 90.86, std 12.97, range [36.5, 98.69]

InterPro domains:
  IPR029063 S-adenosyl-L-methionine-dependent methyltransferase superfamily [G3DSA:3.40.50.150] (1-97)

Foldseek 3Di:
DVVVVVCCVVCVVVAPQQGKDKDFQLVCLCPVVSVHRDPRCSRPVVVVVVCVCLCVLLLDDPPDPRHHDPCVQFWDDWDDDVRMIMTGGHGDDPVVSVVSHVVVVPDDD

Radius of gyration: 15.8 Å; chains: 1; bounding box: 40×30×42 Å

Sequence (109 aa):
MEDQRITFEEMYGHIKDDGIYLCEDVYTSYWTNCNGGYKNPNSFIEYTKNLIDYLNAYSAIEGDSLEANDFTNSAYSISYYESLIVIEKRIRDSRYNSYCQQGSIGKMI